Protein AF-A0A2R6G6T2-F1 (afdb_monomer)

Solvent-accessible surface area (backbone atoms only — not comparable to full-atom values): 9437 Å² total; per-residue (Å²): 139,85,79,90,79,84,83,74,83,80,75,72,78,76,78,77,74,75,72,53,74,67,58,52,48,49,52,52,52,50,52,52,45,61,75,74,63,76,62,88,79,69,76,71,61,90,84,44,64,37,81,44,76,38,44,58,67,54,44,50,52,45,33,56,18,18,52,48,49,41,71,63,74,83,57,60,66,71,57,24,55,49,24,50,55,50,34,60,59,46,48,60,58,39,52,54,24,59,78,64,74,44,68,43,77,44,77,38,38,48,69,55,42,48,50,46,23,50,18,21,49,54,45,24,68,76,37,78,55,98,47,77,63,27,56,48,30,47,50,51,23,52,52,41,50,54,47,42,39,74,62,38,56,87,75,41,60,79,64,75,77,111

Foldseek 3Di:
DDDDDDPDDPPDPPPPPPPPLLRVLLVVLLVVLVVVLPDDDDPQPPQQKFKDWDALVLLVLLLVLLCCVLPPPPHDNSLSVVSVVLSVVSVVVNVVRVVVVHIDIDIDGLNSLSSSLSSLSVVLVVCPDPDPVSVVSVVSSVVSVVRSCVSCVPVCPVVVVD

Sequence (162 aa):
MGRSANAVGGQLPRSVEAEGPEATRKRTLTQYLLHHTSESRPRPSAGRSVAITVDEADCERARVALRRLSTDGAVPRQIEYAAVGLEVSLECPLEGVRRRNRSMTLEFDVADCVLMALALLHAFERYRSPDDEADAYRRQATLLLKHVDRATPDSFDVLASA

Mean predicted aligned error: 10.65 Å

Nearest PDB structures (foldseek):
  6plt-assembly1_A  TM=1.960E-01  e=7.786E+00  Danio rerio

pLDDT: mean 76.52, std 18.93, range [32.69, 95.0]

Secondary structure (DSSP, 8-state):
-----------------PPPHHHHHHHHHHHHHHHHSSS---S--TT-EEEEEE-HHHHHHHHHHHHHHHHSS-S-HHHHHHHHHHHHHTHHHHHHHHHHTS-EEEEEEHHHHHHHHHHHHHHHHHT-S-SHHHHHHHHHHHHHHHHHHHH-HHHHHHHHT-

Radius of gyration: 20.79 Å; Cα contacts (8 Å, |Δi|>4): 164; chains: 1; bounding box: 64×38×72 Å

Structure (mmCIF, N/CA/C/O backbone):
data_AF-A0A2R6G6T2-F1
#
_entry.id   AF-A0A2R6G6T2-F1
#
loop_
_atom_site.group_PDB
_atom_site.id
_atom_site.type_symbol
_atom_site.label_atom_id
_atom_site.label_alt_id
_atom_site.label_comp_id
_atom_site.label_asym_id
_atom_site.label_entity_id
_atom_site.label_seq_id
_atom_site.pdbx_PDB_ins_code
_atom_site.Cartn_x
_atom_site.Cartn_y
_atom_site.Cartn_z
_atom_site.occupancy
_atom_site.B_iso_or_equiv
_atom_site.auth_seq_id
_atom_site.auth_comp_id
_atom_site.auth_asym_id
_atom_site.auth_atom_id
_atom_site.pdbx_PDB_model_num
ATOM 1 N N . MET A 1 1 ? -48.268 6.059 54.989 1.00 42.25 1 MET A N 1
ATOM 2 C CA . MET A 1 1 ? -47.269 4.980 54.818 1.00 42.25 1 MET A CA 1
ATOM 3 C C . MET A 1 1 ? -47.416 4.422 53.410 1.00 42.25 1 MET A C 1
ATOM 5 O O . MET A 1 1 ? -48.541 4.111 53.057 1.00 42.25 1 MET A O 1
ATOM 9 N N . GLY A 1 2 ? -46.334 4.306 52.628 1.00 41.50 2 GLY A N 1
ATOM 10 C CA . GLY A 1 2 ? -46.349 3.476 51.410 1.00 41.50 2 GLY A CA 1
ATOM 11 C C . GLY A 1 2 ? -45.798 4.081 50.112 1.00 41.50 2 GLY A C 1
ATOM 12 O O . GLY A 1 2 ? -46.539 4.196 49.154 1.00 41.50 2 GLY A O 1
ATOM 13 N N . ARG A 1 3 ? -44.492 4.387 50.107 1.00 44.19 3 ARG A N 1
ATOM 14 C CA . ARG A 1 3 ? -43.508 4.246 49.004 1.00 44.19 3 ARG A CA 1
ATOM 15 C C . ARG A 1 3 ? -43.739 4.941 47.647 1.00 44.19 3 ARG A C 1
ATOM 17 O O . ARG A 1 3 ? -44.476 4.473 46.790 1.00 44.19 3 ARG A O 1
ATOM 24 N N . SER A 1 4 ? -42.898 5.955 47.424 1.00 46.38 4 SER A N 1
ATOM 25 C CA . SER A 1 4 ? -42.396 6.408 46.124 1.00 46.38 4 SER A CA 1
ATOM 26 C C . SER A 1 4 ? -41.805 5.265 45.292 1.00 46.38 4 SER A C 1
ATOM 28 O O . SER A 1 4 ? -41.040 4.452 45.813 1.00 46.38 4 SER A O 1
ATOM 30 N N . ALA A 1 5 ? -42.056 5.287 43.984 1.00 47.47 5 ALA A N 1
ATOM 31 C CA . ALA A 1 5 ? -41.227 4.621 42.989 1.00 47.47 5 ALA A CA 1
ATOM 32 C C . ALA A 1 5 ? -40.770 5.672 41.968 1.00 47.47 5 ALA A C 1
ATOM 34 O O . ALA A 1 5 ? -41.526 6.092 41.096 1.00 47.47 5 ALA A O 1
ATOM 35 N N . ASN A 1 6 ? -39.525 6.121 42.134 1.00 44.91 6 ASN A N 1
ATOM 36 C CA . ASN A 1 6 ? -38.769 6.835 41.114 1.00 44.91 6 ASN A CA 1
ATOM 37 C C . ASN A 1 6 ? -38.559 5.887 39.928 1.00 44.91 6 ASN A C 1
ATOM 39 O O . ASN A 1 6 ? -37.831 4.903 40.056 1.00 44.91 6 ASN A O 1
ATOM 43 N N . ALA A 1 7 ? -39.157 6.188 38.777 1.00 45.50 7 ALA A N 1
ATOM 44 C CA . ALA A 1 7 ? -38.738 5.590 37.517 1.00 45.50 7 ALA A CA 1
ATOM 45 C C . ALA A 1 7 ? -37.467 6.315 37.054 1.00 45.50 7 ALA A C 1
ATOM 47 O O . ALA A 1 7 ? -37.505 7.399 36.476 1.00 45.50 7 ALA A O 1
ATOM 48 N N . VAL A 1 8 ? -36.336 5.716 37.419 1.00 46.09 8 VAL A N 1
ATOM 49 C CA . VAL A 1 8 ? -34.987 6.052 36.968 1.00 46.09 8 VAL A CA 1
ATOM 50 C C . VAL A 1 8 ? -34.928 5.950 35.446 1.00 46.09 8 VAL A C 1
ATOM 52 O O . VAL A 1 8 ? -35.409 4.981 34.860 1.00 46.09 8 VAL A O 1
ATOM 55 N N . GLY A 1 9 ? -34.335 6.971 34.826 1.00 44.56 9 GLY A N 1
ATOM 56 C CA . GLY A 1 9 ? -34.141 7.070 33.389 1.00 44.56 9 GLY A CA 1
ATOM 57 C C . GLY A 1 9 ? -33.446 5.842 32.811 1.00 44.56 9 GLY A C 1
ATOM 58 O O . GLY A 1 9 ? -32.284 5.567 33.104 1.00 44.56 9 GLY A O 1
ATOM 59 N N . GLY A 1 10 ? -34.161 5.139 31.936 1.00 38.47 10 GLY A N 1
ATOM 60 C CA . GLY A 1 10 ? -33.564 4.228 30.975 1.00 38.47 10 GLY A CA 1
ATOM 61 C C . GLY A 1 10 ? -32.879 5.051 29.894 1.00 38.47 10 GLY A C 1
ATOM 62 O O . GLY A 1 10 ? -33.493 5.402 28.889 1.00 38.47 10 GLY A O 1
ATOM 63 N N . GLN A 1 11 ? -31.615 5.397 30.125 1.00 40.22 11 GLN A N 1
ATOM 64 C CA . GLN A 1 11 ? -30.700 5.796 29.064 1.00 40.22 11 GLN A CA 1
ATOM 65 C C . GLN A 1 11 ? -30.652 4.641 28.060 1.00 40.22 11 GLN A C 1
ATOM 67 O O . GLN A 1 11 ? -30.127 3.569 28.358 1.00 40.22 11 GLN A O 1
ATOM 72 N N . LEU A 1 12 ? -31.268 4.844 26.895 1.00 46.44 12 LEU A N 1
ATOM 73 C CA . LEU A 1 12 ? -31.136 3.940 25.759 1.00 46.44 12 LEU A CA 1
ATOM 74 C C . LEU A 1 12 ? -29.636 3.740 25.467 1.00 46.44 12 LEU A C 1
ATOM 76 O O . LEU A 1 12 ? -28.873 4.712 25.549 1.00 46.44 12 LEU A O 1
ATOM 80 N N . PRO A 1 13 ? -29.191 2.505 25.172 1.00 43.22 13 PRO A N 1
ATOM 81 C CA . PRO A 1 13 ? -27.798 2.239 24.848 1.00 43.22 13 PRO A CA 1
ATOM 82 C C . PRO A 1 13 ? -27.374 3.134 23.685 1.00 43.22 13 PRO A C 1
ATOM 84 O O . PRO A 1 13 ? -28.104 3.277 22.704 1.00 43.22 13 PRO A O 1
ATOM 87 N N . ARG A 1 14 ? -26.207 3.772 23.845 1.00 43.19 14 ARG A N 1
ATOM 88 C CA . ARG A 1 14 ? -25.574 4.632 22.841 1.00 43.19 14 ARG A CA 1
ATOM 89 C C . ARG A 1 14 ? -25.661 3.946 21.484 1.00 43.19 14 ARG A C 1
ATOM 91 O O . ARG A 1 14 ? -25.182 2.820 21.351 1.00 43.19 14 ARG A O 1
ATOM 98 N N . SER A 1 15 ? -26.278 4.626 20.521 1.00 38.56 15 SER A N 1
ATOM 99 C CA . SER A 1 15 ? -26.252 4.253 19.115 1.00 38.56 15 SER A CA 1
ATOM 100 C C . SER A 1 15 ? -24.833 3.837 18.755 1.00 38.56 15 SER A C 1
ATOM 102 O O . SER A 1 15 ? -23.904 4.636 18.869 1.00 38.56 15 SER A O 1
ATOM 104 N N . VAL A 1 16 ? -24.665 2.570 18.388 1.00 45.16 16 VAL A N 1
ATOM 105 C CA . VAL A 1 16 ? -23.469 2.114 17.693 1.00 45.16 16 VAL A CA 1
ATOM 106 C C . VAL A 1 16 ? -23.527 2.845 16.361 1.00 45.16 16 VAL A C 1
ATOM 108 O O . VAL A 1 16 ? -24.290 2.459 15.478 1.00 45.16 16 VAL A O 1
ATOM 111 N N . GLU A 1 17 ? -22.845 3.985 16.262 1.00 46.03 17 GLU A N 1
ATOM 112 C CA . GLU A 1 17 ? -22.598 4.613 14.971 1.00 46.03 17 GLU A CA 1
ATOM 113 C C . GLU A 1 17 ? -21.945 3.532 14.115 1.00 46.03 17 GLU A C 1
ATOM 115 O O . GLU A 1 17 ? -20.887 3.010 14.470 1.00 46.03 17 GLU A O 1
ATOM 120 N N . ALA A 1 18 ? -22.642 3.103 13.064 1.00 53.06 18 ALA A N 1
ATOM 121 C CA . ALA A 1 18 ? -22.091 2.151 12.121 1.00 53.06 18 ALA A CA 1
ATOM 122 C C . ALA A 1 18 ? -20.757 2.726 11.634 1.00 53.06 18 ALA A C 1
ATOM 124 O O . ALA A 1 18 ? -20.722 3.852 11.130 1.00 53.06 18 ALA A O 1
ATOM 125 N N . GLU A 1 19 ? -19.663 1.992 11.852 1.00 56.75 19 GLU A N 1
ATOM 126 C CA . GLU A 1 19 ? -18.360 2.359 11.305 1.00 56.75 19 GLU A CA 1
ATOM 127 C C . GLU A 1 19 ? -18.542 2.648 9.809 1.00 56.75 19 GLU A C 1
ATOM 129 O O . GLU A 1 19 ? -19.182 1.882 9.087 1.00 56.75 19 GLU A O 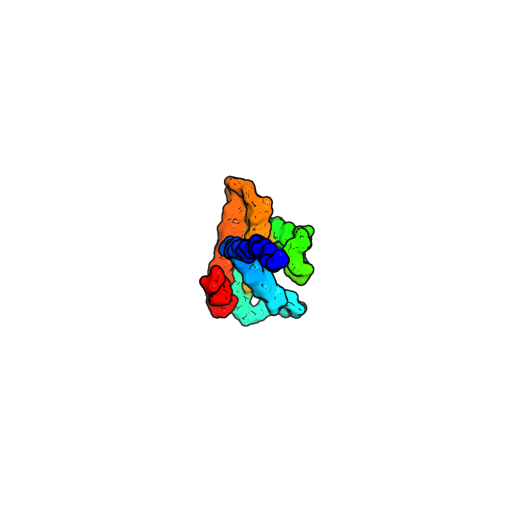1
ATOM 134 N N . GLY A 1 20 ? -18.040 3.795 9.344 1.00 65.50 20 GLY A N 1
ATOM 135 C CA . GLY A 1 20 ? -18.097 4.117 7.922 1.00 65.50 20 GLY A CA 1
ATOM 136 C C . GLY A 1 20 ? -17.351 3.055 7.100 1.00 65.50 20 GLY A C 1
ATOM 137 O O . GLY A 1 20 ? -16.392 2.462 7.600 1.00 65.50 20 GLY A O 1
ATOM 138 N N . PRO A 1 21 ? -17.708 2.851 5.820 1.00 75.19 21 PRO A N 1
ATOM 139 C CA . PRO A 1 21 ? -17.168 1.766 4.990 1.00 75.19 21 PRO A CA 1
ATOM 140 C C . PRO A 1 21 ? -15.632 1.769 4.872 1.00 75.19 21 PRO A C 1
ATOM 142 O O . PRO A 1 21 ? -15.011 0.728 4.662 1.00 75.19 21 PRO A O 1
ATOM 145 N N . GLU A 1 22 ? -14.985 2.928 5.027 1.00 73.94 22 GLU A N 1
ATOM 146 C CA . GLU A 1 22 ? -13.521 3.034 5.041 1.00 73.94 22 GLU A CA 1
ATOM 147 C C . GLU A 1 22 ? -12.887 2.507 6.336 1.00 73.94 22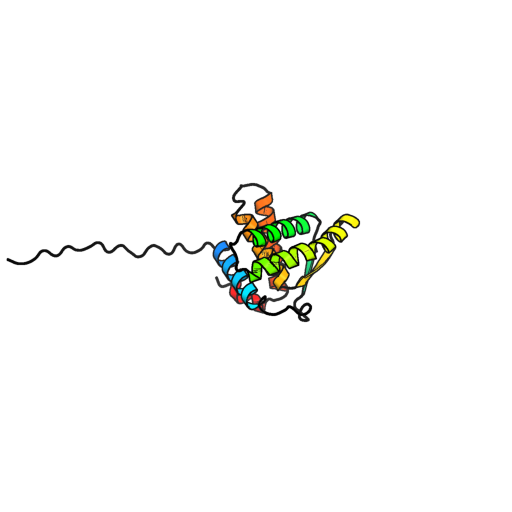 GLU A C 1
ATOM 149 O O . GLU A 1 22 ? -11.865 1.821 6.273 1.00 73.94 22 GLU A O 1
ATOM 154 N N . ALA A 1 23 ? -13.509 2.754 7.493 1.00 76.19 23 ALA A N 1
ATOM 155 C CA . ALA A 1 23 ? -13.039 2.244 8.779 1.00 76.19 23 ALA A CA 1
ATOM 156 C C . ALA A 1 23 ? -13.135 0.710 8.820 1.00 76.19 23 ALA A C 1
ATOM 158 O O . ALA A 1 23 ? -12.159 0.034 9.161 1.00 76.19 23 ALA A O 1
ATOM 159 N N . THR A 1 24 ? -14.260 0.162 8.352 1.00 80.75 24 THR A N 1
ATOM 160 C CA . THR A 1 24 ? -14.460 -1.284 8.182 1.00 80.75 24 THR A CA 1
ATOM 161 C C . THR A 1 24 ? -13.396 -1.882 7.265 1.00 80.75 24 THR A C 1
ATOM 163 O O . THR A 1 24 ? -12.731 -2.853 7.628 1.00 80.75 24 THR A O 1
ATOM 166 N N . ARG A 1 25 ? -13.141 -1.254 6.109 1.00 83.50 25 ARG A N 1
ATOM 167 C CA . ARG A 1 25 ? -12.106 -1.701 5.170 1.00 83.50 25 ARG A CA 1
ATOM 168 C C . ARG A 1 25 ? -10.723 -1.748 5.820 1.00 83.50 25 ARG A C 1
ATOM 170 O O . ARG A 1 25 ? -10.042 -2.765 5.715 1.00 83.50 25 ARG A O 1
ATOM 177 N N . LYS A 1 26 ? -10.298 -0.689 6.513 1.00 84.44 26 LYS A N 1
ATOM 178 C CA . LYS A 1 26 ? -8.987 -0.646 7.189 1.00 84.44 26 LYS A CA 1
ATOM 179 C C . LYS A 1 26 ? -8.829 -1.738 8.232 1.00 84.44 26 LYS A C 1
ATOM 181 O O . LYS A 1 26 ? -7.772 -2.368 8.301 1.00 84.44 26 LYS A O 1
ATOM 186 N N . ARG A 1 27 ? -9.871 -1.970 9.030 1.00 86.44 27 ARG A N 1
ATOM 187 C CA . ARG A 1 27 ? -9.883 -3.034 10.033 1.00 86.44 27 ARG A CA 1
ATOM 188 C C . ARG A 1 27 ? -9.653 -4.393 9.384 1.00 86.44 27 ARG A C 1
ATOM 190 O O . ARG A 1 27 ? -8.797 -5.144 9.847 1.00 86.44 27 ARG A O 1
ATOM 197 N N . THR A 1 28 ? -10.343 -4.681 8.288 1.00 86.12 28 THR A N 1
ATOM 198 C CA . THR A 1 28 ? -10.203 -5.967 7.608 1.00 86.12 28 THR A CA 1
ATOM 199 C C . THR A 1 28 ? -8.836 -6.125 6.930 1.00 86.12 28 THR A C 1
ATOM 201 O O . THR A 1 28 ? -8.218 -7.180 7.056 1.00 86.12 28 THR A O 1
ATOM 204 N N . LEU A 1 29 ? -8.285 -5.072 6.308 1.00 87.62 29 LEU A N 1
ATOM 205 C CA . LEU A 1 29 ? -6.905 -5.100 5.789 1.00 87.62 29 LEU A CA 1
ATOM 206 C C . LEU A 1 29 ? -5.878 -5.323 6.912 1.00 87.62 29 LEU A C 1
ATOM 208 O O . LEU A 1 29 ? -4.928 -6.084 6.749 1.00 87.62 29 LEU A O 1
ATOM 212 N N . THR A 1 30 ? -6.086 -4.701 8.075 1.00 88.31 30 THR A N 1
ATOM 213 C CA . THR A 1 30 ? -5.236 -4.888 9.261 1.00 88.31 30 THR A CA 1
ATOM 214 C C . THR A 1 30 ? -5.285 -6.337 9.750 1.00 88.31 30 THR A C 1
ATOM 216 O O . THR A 1 30 ? -4.241 -6.928 10.017 1.00 88.31 30 THR A O 1
ATOM 219 N N . GLN A 1 31 ? -6.475 -6.939 9.822 1.00 87.19 31 GLN A N 1
ATOM 220 C CA . GLN A 1 31 ? -6.645 -8.347 10.199 1.00 87.19 31 GLN A CA 1
ATOM 221 C C . GLN A 1 31 ? -5.968 -9.296 9.206 1.00 87.19 31 GLN A C 1
ATOM 223 O O . GLN A 1 31 ? -5.255 -10.205 9.632 1.00 87.19 31 GLN A O 1
ATOM 228 N N . TYR A 1 32 ? -6.130 -9.051 7.902 1.00 85.62 32 TYR A N 1
ATOM 229 C CA . TYR A 1 32 ? -5.431 -9.799 6.858 1.00 85.62 32 TYR A CA 1
ATOM 230 C C . TYR A 1 32 ? -3.913 -9.739 7.069 1.00 85.62 32 TYR A C 1
ATOM 232 O O . TYR A 1 32 ? -3.242 -10.769 7.118 1.00 85.62 32 TYR A O 1
ATOM 240 N N . LEU A 1 33 ? -3.359 -8.538 7.260 1.00 87.12 33 LEU A N 1
ATOM 241 C CA . LEU A 1 33 ? -1.922 -8.371 7.464 1.00 87.12 33 LEU A CA 1
ATOM 242 C C . LEU A 1 33 ? -1.442 -9.091 8.716 1.00 87.12 33 LEU A C 1
ATOM 244 O O . LEU A 1 33 ? -0.435 -9.783 8.642 1.00 87.12 33 LEU A O 1
ATOM 248 N N . LEU A 1 34 ? -2.156 -9.004 9.837 1.00 86.12 34 LEU A N 1
ATOM 249 C CA . LEU A 1 34 ? -1.784 -9.727 11.056 1.00 86.12 34 LEU A CA 1
ATOM 250 C C . LEU A 1 34 ? -1.732 -11.246 10.851 1.00 86.12 34 LEU A C 1
ATOM 252 O O . LEU A 1 34 ? -0.853 -11.896 11.408 1.00 86.12 34 LEU A O 1
ATOM 256 N N . HIS A 1 35 ? -2.622 -11.802 10.027 1.00 83.06 35 HIS A N 1
ATOM 257 C CA . HIS A 1 35 ? -2.621 -13.228 9.699 1.00 83.06 35 HIS A CA 1
ATOM 258 C C . HIS A 1 35 ? -1.474 -13.635 8.754 1.00 83.06 35 HIS A C 1
ATOM 260 O O . HIS A 1 35 ? -1.031 -14.779 8.770 1.00 83.06 35 HIS A O 1
ATOM 266 N N . HIS A 1 36 ? -0.972 -12.699 7.942 1.00 76.88 36 HIS A N 1
ATOM 267 C CA . HIS A 1 36 ? -0.000 -12.964 6.871 1.00 76.88 36 HIS A CA 1
ATOM 268 C C . HIS A 1 36 ? 1.378 -12.297 7.063 1.00 76.88 36 HIS A C 1
ATOM 270 O O . HIS A 1 36 ? 2.234 -12.355 6.177 1.00 76.88 36 HIS A O 1
ATOM 276 N N . THR A 1 37 ? 1.622 -11.647 8.203 1.00 68.75 37 THR A N 1
ATOM 277 C CA . THR A 1 37 ? 2.917 -11.023 8.558 1.00 68.75 37 THR A CA 1
ATOM 278 C C . THR A 1 37 ? 3.613 -11.708 9.735 1.00 68.75 37 THR A C 1
ATOM 280 O O . THR A 1 37 ? 4.718 -11.312 10.094 1.00 68.75 37 THR A O 1
ATOM 283 N N . SER A 1 38 ? 3.005 -12.739 10.328 1.00 52.78 38 SER A N 1
ATOM 284 C CA . SER A 1 38 ? 3.424 -13.300 11.617 1.00 52.78 38 SER A CA 1
ATOM 285 C C . SER A 1 38 ? 4.642 -14.224 11.590 1.00 52.78 38 SER A C 1
ATOM 287 O O . SER A 1 38 ? 5.169 -14.518 12.657 1.00 52.78 38 SER A O 1
ATOM 289 N N . GLU A 1 39 ? 5.142 -14.660 10.435 1.00 43.41 39 GLU A N 1
ATOM 290 C CA . GLU A 1 39 ? 6.292 -15.569 10.384 1.00 43.41 39 GLU A CA 1
ATOM 291 C C . GLU A 1 39 ? 7.238 -15.180 9.249 1.00 43.41 39 GLU A C 1
ATOM 293 O O . GLU A 1 39 ? 6.809 -14.840 8.147 1.00 43.41 39 GLU A O 1
ATOM 298 N N . SER A 1 40 ? 8.531 -15.168 9.572 1.00 43.50 40 SER A N 1
ATOM 299 C CA . SER A 1 40 ? 9.686 -14.809 8.748 1.00 43.50 40 SER A CA 1
ATOM 300 C C . SER A 1 40 ? 9.445 -15.090 7.266 1.00 43.50 40 SER A C 1
ATOM 302 O O . SER A 1 40 ? 9.501 -16.245 6.850 1.00 43.50 40 SER A O 1
ATOM 304 N N . ARG A 1 41 ? 9.138 -14.057 6.470 1.00 48.56 41 ARG A N 1
ATOM 305 C CA . ARG A 1 41 ? 8.672 -14.275 5.095 1.00 48.56 41 ARG A CA 1
ATOM 306 C C . ARG A 1 41 ? 9.755 -14.961 4.255 1.00 48.56 41 ARG A C 1
ATOM 308 O O . ARG A 1 41 ? 10.803 -14.353 4.009 1.00 48.56 41 ARG A O 1
ATOM 315 N N . PRO A 1 42 ? 9.515 -16.188 3.756 1.00 41.81 42 PRO A N 1
ATOM 316 C CA . PRO A 1 42 ? 10.219 -16.672 2.584 1.00 41.81 42 PRO A CA 1
ATOM 317 C C . PRO A 1 42 ? 9.820 -15.787 1.394 1.00 41.81 42 PRO A C 1
ATOM 319 O O . PRO A 1 42 ? 8.811 -15.082 1.440 1.00 41.81 42 PRO A O 1
ATOM 322 N N . ARG A 1 43 ? 10.614 -15.837 0.319 1.00 44.34 43 ARG A N 1
ATOM 323 C CA . ARG A 1 43 ? 10.271 -15.296 -1.011 1.00 44.34 43 ARG A CA 1
ATOM 324 C C . ARG A 1 43 ? 8.782 -1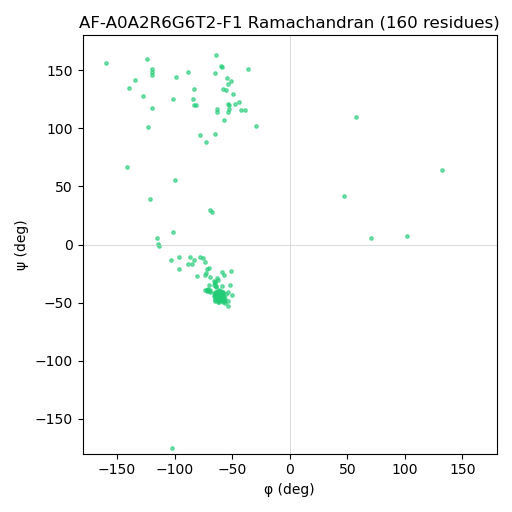5.487 -1.347 1.00 44.34 43 ARG A C 1
ATOM 326 O O . ARG A 1 43 ? 8.234 -16.493 -0.893 1.00 44.34 43 ARG A O 1
ATOM 333 N N . PRO A 1 44 ? 8.182 -14.598 -2.173 1.00 50.47 44 PRO A N 1
ATOM 334 C CA . PRO A 1 44 ? 6.767 -14.651 -2.541 1.00 50.47 44 PRO A CA 1
ATOM 335 C C . PRO A 1 44 ? 6.342 -16.097 -2.743 1.00 50.47 44 PRO A C 1
ATOM 337 O O . PRO A 1 44 ? 6.904 -16.804 -3.586 1.00 50.47 44 PRO A O 1
ATOM 340 N N . SER A 1 45 ? 5.423 -16.561 -1.896 1.00 47.91 45 SER A N 1
ATOM 341 C CA . SER A 1 45 ? 4.858 -17.899 -2.027 1.00 47.91 45 SER A CA 1
ATOM 342 C C . SER A 1 45 ? 4.353 -18.027 -3.461 1.00 47.91 45 SER A C 1
ATOM 344 O O . SER A 1 45 ? 3.563 -17.189 -3.904 1.00 47.91 45 SER A O 1
ATOM 346 N N . ALA A 1 46 ? 4.890 -18.998 -4.203 1.00 46.72 46 ALA A N 1
ATOM 347 C CA . ALA A 1 46 ? 4.642 -19.145 -5.631 1.00 46.72 46 ALA A CA 1
ATOM 348 C C . ALA A 1 46 ? 3.133 -19.045 -5.916 1.00 46.72 46 ALA A C 1
ATOM 350 O O . ALA A 1 46 ? 2.349 -19.811 -5.359 1.00 46.72 46 ALA A O 1
ATOM 351 N N . GLY A 1 47 ? 2.738 -18.069 -6.740 1.00 54.06 47 GLY A N 1
ATOM 352 C CA . GLY A 1 47 ? 1.340 -17.834 -7.116 1.00 54.06 47 GLY A CA 1
ATOM 353 C C . GLY A 1 47 ? 0.619 -16.681 -6.407 1.00 54.06 47 GLY A C 1
ATOM 354 O O . GLY A 1 47 ? -0.579 -16.534 -6.616 1.00 54.06 47 GLY A O 1
ATOM 355 N N . ARG A 1 48 ? 1.299 -15.851 -5.601 1.00 70.81 48 ARG A N 1
ATOM 356 C CA . ARG A 1 48 ? 0.696 -14.657 -4.962 1.00 70.81 48 ARG A CA 1
ATOM 357 C C . ARG A 1 48 ? 1.395 -13.343 -5.322 1.00 70.81 48 ARG A C 1
ATOM 359 O O . ARG A 1 48 ? 1.571 -12.483 -4.462 1.00 70.81 48 ARG A O 1
ATOM 366 N N . SER A 1 49 ? 1.818 -13.191 -6.577 1.00 82.12 49 SER A N 1
ATOM 367 C CA . SER A 1 49 ? 2.360 -11.925 -7.077 1.00 82.12 49 SER A CA 1
ATOM 368 C C . SER A 1 49 ? 1.313 -11.121 -7.847 1.00 82.12 49 SER A C 1
ATOM 370 O O . SER A 1 49 ? 0.459 -11.660 -8.550 1.00 82.12 49 SER A O 1
ATOM 372 N N . VAL A 1 50 ? 1.387 -9.803 -7.705 1.00 85.88 50 VAL A N 1
ATOM 373 C CA . VAL A 1 50 ? 0.538 -8.818 -8.361 1.00 85.88 50 VAL A CA 1
ATOM 374 C C . VAL A 1 50 ? 1.441 -7.929 -9.206 1.00 85.88 50 VAL A C 1
ATOM 376 O O . VAL A 1 50 ? 2.319 -7.245 -8.679 1.00 85.88 50 VAL A O 1
ATOM 379 N N . ALA A 1 51 ? 1.234 -7.945 -10.522 1.00 90.25 51 ALA A N 1
ATOM 380 C CA . ALA A 1 51 ? 1.946 -7.069 -11.444 1.00 90.25 51 ALA A CA 1
ATOM 381 C C . ALA A 1 51 ? 1.262 -5.695 -11.500 1.00 90.25 51 ALA A C 1
ATOM 383 O O . ALA A 1 51 ? 0.089 -5.591 -11.870 1.00 90.25 51 ALA A O 1
ATOM 384 N N . ILE A 1 52 ? 1.994 -4.640 -11.139 1.00 89.38 52 ILE A N 1
ATOM 385 C CA . ILE A 1 52 ? 1.492 -3.262 -11.090 1.00 89.38 52 ILE A CA 1
ATOM 386 C C . ILE A 1 52 ? 2.434 -2.368 -11.887 1.00 89.38 52 ILE A C 1
ATOM 388 O O . ILE A 1 52 ? 3.643 -2.363 -11.663 1.00 89.38 52 ILE A O 1
ATOM 392 N N . THR A 1 53 ? 1.877 -1.597 -12.818 1.00 92.75 53 THR A N 1
ATOM 393 C CA . THR A 1 53 ? 2.616 -0.524 -13.487 1.00 92.75 53 THR A CA 1
ATOM 394 C C . THR A 1 53 ? 2.615 0.702 -12.591 1.00 92.75 53 THR A C 1
ATOM 396 O O . THR A 1 53 ? 1.548 1.213 -12.268 1.00 92.75 53 THR A O 1
ATOM 399 N N . VAL A 1 54 ? 3.805 1.155 -12.210 1.00 91.38 54 VAL A N 1
ATOM 400 C CA . VAL A 1 54 ? 4.014 2.319 -11.348 1.00 91.38 54 VAL A CA 1
ATOM 401 C C . VAL A 1 54 ? 4.821 3.386 -12.073 1.00 91.38 54 VAL A C 1
ATOM 403 O O . VAL A 1 54 ? 5.706 3.075 -12.878 1.00 91.38 54 VAL A O 1
ATOM 406 N N . ASP A 1 55 ? 4.525 4.646 -11.786 1.00 94.19 55 ASP A N 1
ATOM 407 C CA . ASP A 1 55 ? 5.380 5.784 -12.117 1.00 94.19 55 ASP A CA 1
ATOM 408 C C . ASP A 1 55 ? 6.162 6.300 -10.891 1.00 94.19 55 ASP A C 1
ATOM 410 O O . ASP A 1 55 ? 6.164 5.691 -9.819 1.00 94.19 55 ASP A O 1
ATOM 414 N N . GLU A 1 56 ? 6.903 7.401 -11.061 1.00 94.31 56 GLU A N 1
ATOM 415 C CA . GLU A 1 56 ? 7.685 7.990 -9.968 1.00 94.31 56 GLU A CA 1
ATOM 416 C C . GLU A 1 56 ? 6.777 8.467 -8.829 1.00 94.31 56 GLU A C 1
ATOM 418 O O . GLU A 1 56 ? 7.083 8.253 -7.655 1.00 94.31 56 GLU A O 1
ATOM 423 N N . ALA A 1 57 ? 5.641 9.074 -9.171 1.00 92.12 57 ALA A N 1
ATOM 424 C CA . ALA A 1 57 ? 4.721 9.637 -8.201 1.00 92.12 57 ALA A CA 1
ATOM 425 C C . ALA A 1 57 ? 4.008 8.538 -7.398 1.00 92.12 57 ALA A C 1
ATOM 427 O O . ALA A 1 57 ? 3.770 8.714 -6.204 1.00 92.12 57 ALA A O 1
ATOM 428 N N . ASP A 1 58 ? 3.708 7.394 -8.015 1.00 92.38 58 ASP A N 1
ATOM 429 C CA . ASP A 1 58 ? 3.166 6.215 -7.339 1.00 92.38 58 ASP A CA 1
ATOM 430 C C . ASP A 1 58 ? 4.128 5.674 -6.283 1.00 92.38 58 ASP A C 1
ATOM 432 O O . ASP A 1 58 ? 3.713 5.420 -5.147 1.00 92.38 58 ASP A O 1
ATOM 436 N N . CYS A 1 59 ? 5.405 5.521 -6.651 1.00 92.25 59 CYS A N 1
ATOM 437 C CA . CYS A 1 59 ? 6.456 5.057 -5.750 1.00 92.25 59 CYS A CA 1
ATOM 438 C C . CYS A 1 59 ? 6.651 6.026 -4.578 1.00 92.25 59 CYS A C 1
ATOM 440 O O . CYS A 1 59 ? 6.693 5.592 -3.427 1.00 92.25 59 CYS A O 1
ATOM 442 N N . GLU A 1 60 ? 6.730 7.331 -4.847 1.00 93.94 60 GLU A N 1
ATOM 443 C CA . GLU A 1 60 ? 6.901 8.339 -3.797 1.00 93.94 60 GLU A CA 1
ATOM 444 C C . GLU A 1 60 ? 5.697 8.392 -2.851 1.00 93.94 60 GLU A C 1
ATOM 446 O O . GLU A 1 60 ? 5.871 8.346 -1.631 1.00 93.94 60 GLU A O 1
ATOM 451 N N . ARG A 1 61 ? 4.463 8.386 -3.377 1.00 93.38 61 ARG A N 1
ATOM 452 C CA . ARG A 1 61 ? 3.249 8.335 -2.542 1.00 93.38 61 ARG A CA 1
ATOM 453 C C . ARG A 1 61 ? 3.222 7.097 -1.655 1.00 93.38 61 ARG A C 1
ATOM 455 O O . ARG A 1 61 ? 2.916 7.210 -0.468 1.00 93.38 61 ARG A O 1
ATOM 462 N N . ALA A 1 62 ? 3.560 5.930 -2.204 1.00 93.56 62 ALA A N 1
ATOM 463 C CA . ALA A 1 62 ? 3.610 4.690 -1.437 1.00 93.56 62 ALA A CA 1
ATOM 464 C C . ALA A 1 62 ? 4.663 4.762 -0.320 1.00 93.56 62 ALA A C 1
ATOM 466 O O . ALA A 1 62 ? 4.348 4.447 0.827 1.00 93.56 62 ALA A O 1
ATOM 467 N N . ARG A 1 63 ? 5.880 5.247 -0.609 1.00 95.00 63 ARG A N 1
ATOM 468 C CA . ARG A 1 63 ? 6.938 5.419 0.405 1.00 95.00 63 ARG A CA 1
ATOM 469 C C . ARG A 1 63 ? 6.526 6.389 1.505 1.00 95.00 63 ARG A C 1
ATOM 471 O O . ARG A 1 63 ? 6.651 6.064 2.683 1.00 95.00 63 ARG A O 1
ATOM 478 N N . VAL A 1 64 ? 5.991 7.554 1.142 1.00 93.19 64 VAL A N 1
ATOM 479 C CA . VAL A 1 64 ? 5.524 8.558 2.110 1.00 93.19 64 VAL A CA 1
ATOM 480 C C . VAL A 1 64 ? 4.416 7.988 2.997 1.00 93.19 64 VAL A C 1
ATOM 482 O O . VAL A 1 64 ? 4.439 8.190 4.214 1.00 93.19 64 VAL A O 1
ATOM 485 N N . ALA A 1 65 ? 3.465 7.258 2.416 1.00 93.38 65 ALA A N 1
ATOM 486 C CA . ALA A 1 65 ? 2.384 6.626 3.161 1.00 93.38 65 ALA A CA 1
ATOM 487 C C . ALA A 1 65 ? 2.898 5.538 4.120 1.00 93.38 65 ALA A C 1
ATOM 489 O O . ALA A 1 65 ? 2.493 5.513 5.283 1.00 93.38 65 ALA A O 1
ATOM 490 N N . LEU A 1 66 ? 3.818 4.678 3.669 1.00 94.56 66 LEU A N 1
ATOM 491 C CA . LEU A 1 66 ? 4.421 3.618 4.487 1.00 94.56 66 LEU A CA 1
ATOM 492 C C . LEU A 1 66 ? 5.243 4.188 5.643 1.00 94.56 66 LEU A C 1
ATOM 494 O O . LEU A 1 66 ? 5.062 3.764 6.786 1.00 94.56 66 LEU A O 1
ATOM 498 N N . ARG A 1 67 ? 6.070 5.205 5.370 1.00 94.38 67 ARG A N 1
ATOM 499 C CA . ARG A 1 67 ? 6.842 5.906 6.400 1.00 94.38 67 ARG A CA 1
ATOM 500 C C . ARG A 1 67 ? 5.930 6.407 7.506 1.00 94.38 67 ARG A C 1
ATOM 502 O O . ARG A 1 67 ? 6.174 6.147 8.678 1.00 94.38 67 ARG A O 1
ATOM 509 N N . ARG A 1 68 ? 4.836 7.075 7.136 1.00 91.50 68 ARG A N 1
ATOM 510 C CA . ARG A 1 68 ? 3.859 7.591 8.104 1.00 91.50 68 ARG A CA 1
ATOM 511 C C . ARG A 1 68 ? 3.227 6.483 8.915 1.00 91.50 68 ARG A C 1
ATOM 513 O O . ARG A 1 68 ? 3.230 6.585 10.137 1.00 91.50 68 ARG A O 1
ATOM 520 N N . LEU A 1 69 ? 2.741 5.440 8.242 1.00 92.44 69 LEU A N 1
ATOM 521 C CA . LEU A 1 69 ? 2.127 4.287 8.891 1.00 92.44 69 LEU A CA 1
ATOM 522 C C . LEU A 1 69 ? 3.064 3.689 9.952 1.00 92.44 69 LEU A C 1
ATOM 524 O O . LEU A 1 69 ? 2.612 3.374 11.045 1.00 92.44 69 LEU A O 1
ATOM 528 N N . SER A 1 70 ? 4.366 3.605 9.656 1.00 92.62 70 SER A N 1
ATOM 529 C CA . SER A 1 70 ? 5.369 3.062 10.582 1.00 92.62 70 SER A CA 1
ATOM 530 C C . SER A 1 70 ? 5.698 3.955 11.785 1.00 92.62 70 SER A C 1
ATOM 532 O O . SER A 1 70 ? 6.216 3.467 12.783 1.00 92.62 70 SER A O 1
ATOM 534 N N . THR A 1 71 ? 5.420 5.259 11.704 1.00 91.12 71 THR A N 1
ATOM 535 C CA . THR A 1 71 ? 5.780 6.235 12.750 1.00 91.12 71 THR A CA 1
ATOM 536 C C . THR A 1 71 ? 4.613 6.673 13.628 1.00 91.12 71 THR A C 1
ATOM 538 O O . THR A 1 71 ? 4.829 7.318 14.650 1.00 91.12 71 THR A O 1
ATOM 541 N N . ASP A 1 72 ? 3.380 6.376 13.222 1.00 85.06 72 ASP A N 1
ATOM 542 C CA . ASP A 1 72 ? 2.187 6.967 13.829 1.00 85.06 72 ASP A CA 1
ATOM 543 C C . ASP A 1 72 ? 1.694 6.242 15.090 1.00 85.06 72 ASP A C 1
ATOM 545 O O . ASP A 1 72 ? 0.893 6.793 15.841 1.00 85.06 72 ASP A O 1
ATOM 549 N N . GLY A 1 73 ? 2.132 5.003 15.341 1.00 84.38 73 GLY A N 1
ATOM 550 C CA . GLY A 1 73 ? 1.663 4.221 16.493 1.00 84.38 73 GLY A CA 1
ATOM 551 C C . GLY A 1 73 ? 0.211 3.739 16.383 1.00 84.38 73 GLY A C 1
ATOM 552 O O . GLY A 1 73 ? -0.335 3.206 17.348 1.00 84.38 73 GLY A O 1
ATOM 553 N N . ALA A 1 74 ? -0.439 3.955 15.235 1.00 83.38 74 ALA A N 1
ATOM 554 C CA . ALA A 1 74 ? -1.860 3.681 15.019 1.00 83.38 74 ALA A CA 1
ATOM 555 C C . ALA A 1 74 ? -2.153 2.234 14.584 1.00 83.38 74 ALA A C 1
ATOM 557 O O . ALA A 1 74 ? -3.310 1.812 14.563 1.00 83.38 74 ALA A O 1
ATOM 558 N N . VAL A 1 75 ? -1.117 1.463 14.244 1.00 88.12 75 VAL A N 1
ATOM 559 C CA . VAL A 1 75 ? -1.224 0.059 13.835 1.00 88.12 75 VAL A CA 1
ATOM 560 C C . VAL A 1 75 ? -0.350 -0.836 14.719 1.00 88.12 75 VAL A C 1
ATOM 562 O O . VAL A 1 75 ? 0.580 -0.357 15.363 1.00 88.12 75 VAL A O 1
ATOM 565 N N . PRO A 1 76 ? -0.622 -2.151 14.784 1.00 90.25 76 PRO A N 1
ATOM 566 C CA . PRO A 1 76 ? 0.234 -3.091 15.503 1.00 90.25 76 PRO A CA 1
ATOM 567 C C . PRO A 1 76 ? 1.700 -3.033 15.046 1.00 90.25 76 PRO A C 1
ATOM 569 O O . PRO A 1 76 ? 1.971 -2.938 13.848 1.00 90.25 76 PRO A O 1
ATOM 572 N N . ARG A 1 77 ? 2.646 -3.194 15.983 1.00 89.50 77 ARG A N 1
ATOM 573 C CA . ARG A 1 77 ? 4.100 -3.110 15.721 1.00 89.50 77 ARG A CA 1
ATOM 574 C C . ARG A 1 77 ? 4.582 -3.986 14.565 1.00 89.50 77 ARG A C 1
ATOM 576 O O . ARG A 1 77 ? 5.490 -3.606 13.839 1.00 89.50 77 ARG A O 1
ATOM 583 N N . GLN A 1 78 ? 3.985 -5.160 14.376 1.00 88.25 78 GLN A N 1
ATOM 584 C CA . GLN A 1 78 ? 4.315 -6.056 13.264 1.00 88.25 78 GLN A CA 1
ATOM 585 C C . GLN A 1 78 ? 4.082 -5.383 11.903 1.00 88.25 78 GLN A C 1
ATOM 587 O O . GLN A 1 78 ? 4.900 -5.520 10.996 1.00 88.25 78 GLN A O 1
ATOM 592 N N . ILE A 1 79 ? 2.993 -4.620 11.781 1.00 90.38 79 ILE A N 1
ATOM 593 C CA . ILE A 1 79 ? 2.654 -3.861 10.575 1.00 90.38 79 ILE A CA 1
ATOM 594 C C . ILE A 1 79 ? 3.592 -2.662 10.422 1.00 90.38 79 ILE A C 1
ATOM 596 O O . ILE A 1 79 ? 4.034 -2.393 9.309 1.00 90.38 79 ILE A O 1
ATOM 600 N N . GLU A 1 80 ? 3.952 -1.985 11.516 1.00 91.31 80 GLU A N 1
ATOM 601 C CA . GLU A 1 80 ? 4.936 -0.891 11.484 1.00 91.31 80 GLU A CA 1
ATOM 602 C C . GLU A 1 80 ? 6.284 -1.373 10.932 1.00 91.31 80 GLU A C 1
ATOM 604 O O . GLU A 1 80 ? 6.825 -0.774 10.004 1.00 91.31 80 GLU A O 1
ATOM 609 N N . TYR A 1 81 ? 6.799 -2.499 11.437 1.00 90.25 81 TYR A N 1
ATOM 610 C CA . TYR A 1 81 ? 8.053 -3.080 10.951 1.00 90.25 81 TYR A CA 1
ATOM 611 C C . TYR A 1 81 ? 7.965 -3.529 9.491 1.00 90.25 81 TYR A C 1
ATOM 613 O O . TYR A 1 81 ? 8.898 -3.291 8.719 1.00 90.25 81 TYR A O 1
ATOM 621 N N . ALA A 1 82 ? 6.847 -4.141 9.092 1.00 90.00 82 ALA A N 1
ATOM 622 C CA . ALA A 1 82 ? 6.618 -4.500 7.697 1.00 90.00 82 ALA A CA 1
ATOM 623 C C . ALA A 1 82 ? 6.608 -3.254 6.794 1.00 90.00 82 ALA A C 1
ATOM 625 O O . ALA A 1 82 ? 7.179 -3.283 5.703 1.00 90.00 82 ALA A O 1
ATOM 626 N N . ALA A 1 83 ? 6.017 -2.148 7.260 1.00 92.25 83 ALA A N 1
ATOM 627 C CA . ALA A 1 83 ? 5.963 -0.894 6.517 1.00 92.25 83 ALA A CA 1
ATOM 628 C C . ALA A 1 83 ? 7.359 -0.298 6.296 1.00 92.25 83 ALA A C 1
ATOM 630 O O . ALA A 1 83 ? 7.663 0.090 5.170 1.00 92.25 83 ALA A O 1
ATOM 631 N N . VAL A 1 84 ? 8.231 -0.314 7.312 1.00 93.50 84 VAL A N 1
ATOM 632 C CA . VAL A 1 84 ? 9.640 0.104 7.164 1.00 93.50 84 VAL A CA 1
ATOM 633 C C . VAL A 1 84 ? 10.360 -0.753 6.121 1.00 93.50 84 VAL A C 1
ATOM 635 O O . VAL A 1 84 ? 11.030 -0.227 5.233 1.00 93.50 84 VAL A O 1
ATOM 638 N N . GLY A 1 85 ? 10.215 -2.080 6.200 1.00 90.69 85 GLY A N 1
ATOM 639 C CA . GLY A 1 85 ? 10.873 -2.995 5.265 1.00 90.69 85 GLY A CA 1
ATOM 640 C C . GLY A 1 85 ? 10.444 -2.768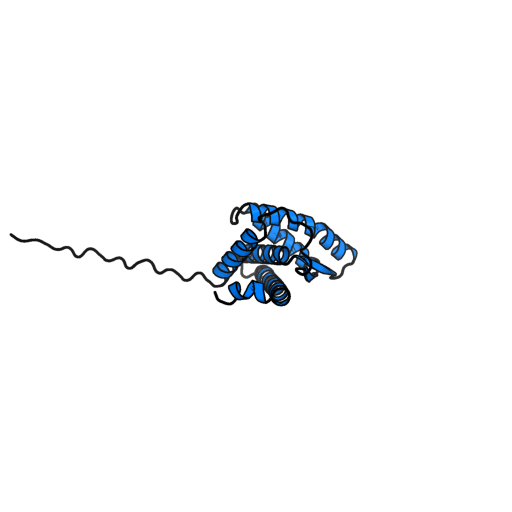 3.813 1.00 90.69 85 GLY A C 1
ATOM 641 O O . GLY A 1 85 ? 11.285 -2.732 2.908 1.00 90.69 85 GLY A O 1
ATOM 642 N N . LEU A 1 86 ? 9.145 -2.565 3.587 1.00 91.50 86 LEU A N 1
ATOM 643 C CA . LEU A 1 86 ? 8.616 -2.298 2.254 1.00 91.50 86 LEU A CA 1
ATOM 644 C C . LEU A 1 86 ? 9.003 -0.901 1.747 1.00 91.50 86 LEU A C 1
ATOM 646 O O . LEU A 1 86 ? 9.351 -0.758 0.578 1.00 91.50 86 LEU A O 1
ATOM 650 N N . GLU A 1 87 ? 9.021 0.113 2.616 1.00 94.00 87 GLU A N 1
ATOM 651 C CA . GLU A 1 87 ? 9.465 1.468 2.265 1.00 94.00 87 GLU A CA 1
ATOM 652 C C . GLU A 1 87 ? 10.901 1.475 1.717 1.00 94.00 87 GLU A C 1
ATOM 654 O O . GLU A 1 87 ? 11.173 2.105 0.691 1.00 94.00 87 GLU A O 1
ATOM 659 N N . VAL A 1 88 ? 11.808 0.754 2.384 1.00 91.75 88 VAL A N 1
ATOM 660 C CA . VAL A 1 88 ? 13.198 0.588 1.935 1.00 91.75 88 VAL A CA 1
ATOM 661 C C . VAL A 1 88 ? 13.248 -0.204 0.629 1.00 91.75 88 VAL A C 1
ATOM 663 O O . VAL A 1 88 ? 13.963 0.166 -0.299 1.00 91.75 88 VAL A O 1
ATOM 666 N N . SER A 1 89 ? 12.442 -1.261 0.508 1.00 89.69 89 SER A N 1
ATOM 667 C CA . SER A 1 89 ? 12.401 -2.094 -0.702 1.00 89.69 89 SER A CA 1
ATOM 668 C C . SER A 1 89 ? 11.931 -1.327 -1.945 1.00 89.69 89 SER A C 1
ATOM 670 O O . SER A 1 89 ? 12.359 -1.647 -3.053 1.00 89.69 89 SER A O 1
ATOM 672 N N . LEU A 1 90 ? 11.102 -0.291 -1.777 1.00 90.62 90 LEU A N 1
ATOM 673 C CA . LEU A 1 90 ? 10.632 0.583 -2.859 1.00 90.62 90 LEU A CA 1
ATOM 674 C C . LEU A 1 90 ? 11.685 1.586 -3.362 1.00 90.62 90 LEU A C 1
ATOM 676 O O . LEU A 1 90 ? 11.495 2.174 -4.428 1.00 90.62 90 LEU A O 1
ATOM 680 N N . GLU A 1 91 ? 12.807 1.765 -2.660 1.00 91.25 91 GLU A N 1
ATOM 681 C CA . GLU A 1 91 ? 13.876 2.678 -3.084 1.00 91.25 91 GLU A CA 1
ATOM 682 C C . GLU A 1 91 ? 14.533 2.230 -4.396 1.00 91.25 91 GLU A C 1
ATOM 684 O O . GLU A 1 91 ? 14.713 3.031 -5.314 1.00 91.25 91 GLU A O 1
ATOM 689 N N . CYS A 1 92 ? 14.799 0.930 -4.541 1.00 89.75 92 CYS A N 1
ATOM 690 C CA . CYS A 1 92 ? 15.388 0.386 -5.763 1.00 89.75 92 CYS A CA 1
ATOM 691 C C . CYS A 1 92 ? 14.456 0.533 -6.991 1.00 89.75 92 CYS A C 1
ATOM 693 O O . CYS A 1 92 ? 14.913 1.033 -8.027 1.00 89.75 92 CYS A O 1
ATOM 695 N N . PRO A 1 93 ? 13.156 0.180 -6.918 1.00 88.19 93 PRO A N 1
ATOM 696 C CA . PRO A 1 93 ? 12.211 0.474 -7.988 1.00 88.19 93 PRO A CA 1
ATOM 697 C C . PRO A 1 93 ? 12.088 1.961 -8.334 1.00 88.19 93 PRO A C 1
ATOM 699 O O . PRO A 1 93 ? 12.074 2.299 -9.518 1.00 88.19 93 PRO A O 1
ATOM 702 N N . LEU A 1 94 ? 12.051 2.847 -7.333 1.00 90.62 94 LEU A N 1
ATOM 703 C CA . LEU A 1 94 ? 11.998 4.295 -7.541 1.00 90.62 94 LEU A CA 1
ATOM 704 C C . LEU A 1 94 ? 13.217 4.798 -8.324 1.00 90.62 94 LEU A C 1
ATOM 706 O O . LEU A 1 94 ? 13.066 5.532 -9.302 1.00 90.62 94 LEU A O 1
ATOM 710 N N . GLU A 1 95 ? 14.424 4.366 -7.952 1.00 92.56 95 GLU A N 1
ATOM 711 C CA . GLU A 1 95 ? 15.629 4.667 -8.728 1.00 92.56 95 GLU A CA 1
ATOM 712 C C . GLU A 1 95 ? 15.538 4.139 -10.165 1.00 92.56 95 GLU A C 1
ATOM 714 O O . GLU A 1 95 ? 15.938 4.826 -11.107 1.00 92.56 95 GLU A O 1
ATOM 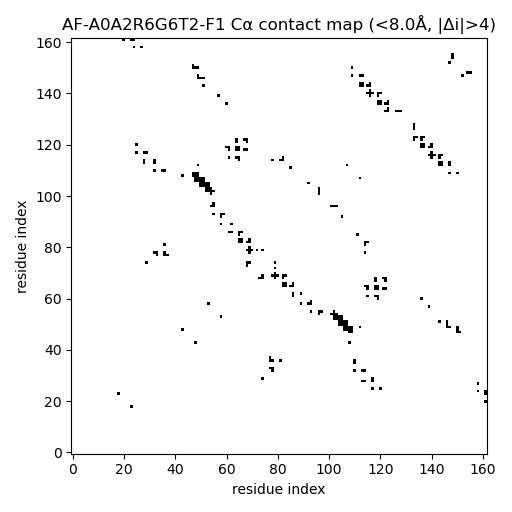719 N N . GLY A 1 96 ? 15.005 2.929 -10.350 1.00 89.75 96 GLY A N 1
ATOM 720 C CA . GLY A 1 96 ? 14.804 2.328 -11.667 1.00 89.75 96 GLY A CA 1
ATOM 721 C C . GLY A 1 96 ? 13.888 3.160 -12.567 1.00 89.75 96 GLY A C 1
ATOM 722 O O . GLY A 1 96 ? 14.218 3.385 -13.736 1.00 89.75 96 GLY A O 1
ATOM 723 N N . VAL A 1 97 ? 12.774 3.648 -12.017 1.00 91.56 97 VAL A N 1
ATOM 724 C CA . VAL A 1 97 ? 11.819 4.523 -12.712 1.00 91.56 97 VAL A CA 1
ATOM 725 C C . VAL A 1 97 ? 12.470 5.862 -13.062 1.00 91.56 97 VAL A C 1
ATOM 727 O O . VAL A 1 97 ? 12.445 6.260 -14.229 1.00 91.56 97 VAL A O 1
ATOM 730 N N . ARG A 1 98 ? 13.149 6.505 -12.100 1.00 93.12 98 ARG A N 1
ATOM 731 C CA . ARG A 1 98 ? 13.866 7.778 -12.302 1.00 93.12 98 ARG A CA 1
ATOM 732 C C . ARG A 1 98 ? 14.911 7.694 -13.404 1.00 93.12 98 ARG A C 1
ATOM 734 O O . ARG A 1 98 ? 14.930 8.519 -14.311 1.00 93.12 98 ARG A O 1
ATOM 741 N N . ARG A 1 99 ? 15.760 6.661 -13.371 1.00 93.06 99 ARG A N 1
ATOM 742 C CA . ARG A 1 99 ? 16.826 6.468 -14.370 1.00 93.06 99 ARG A CA 1
ATOM 743 C C . ARG A 1 99 ? 16.281 6.280 -15.783 1.00 93.06 99 ARG A C 1
ATOM 745 O O . ARG A 1 99 ? 16.966 6.613 -16.744 1.00 93.06 99 ARG A O 1
ATOM 752 N N . ARG A 1 100 ? 15.083 5.710 -15.922 1.00 89.00 100 ARG A N 1
ATOM 753 C CA . ARG A 1 100 ? 14.465 5.431 -17.227 1.00 89.00 100 ARG A CA 1
ATOM 754 C C . ARG A 1 100 ? 13.493 6.516 -17.682 1.00 89.00 100 ARG A C 1
ATOM 756 O O . ARG A 1 100 ? 13.074 6.462 -18.835 1.00 89.00 100 ARG A O 1
ATOM 763 N N . ASN A 1 101 ? 13.142 7.453 -16.799 1.00 87.56 101 ASN A N 1
ATOM 764 C CA . ASN A 1 101 ? 12.157 8.509 -17.021 1.00 87.56 101 ASN A CA 1
ATOM 765 C C . ASN A 1 101 ? 10.842 7.985 -17.639 1.00 87.56 101 ASN A C 1
ATOM 767 O O . ASN A 1 101 ? 10.315 8.549 -18.597 1.00 87.56 101 ASN A O 1
ATOM 771 N N . ARG A 1 102 ? 10.364 6.831 -17.153 1.00 89.12 102 ARG A N 1
ATOM 772 C CA . ARG A 1 102 ? 9.134 6.172 -17.623 1.00 89.12 102 ARG A CA 1
ATOM 773 C C . ARG A 1 102 ? 8.598 5.195 -16.582 1.00 89.12 102 ARG A C 1
ATOM 775 O O . ARG A 1 102 ? 9.377 4.643 -15.806 1.00 89.12 102 ARG A O 1
ATOM 782 N N . SER A 1 103 ? 7.298 4.916 -16.644 1.00 92.19 103 SER A N 1
ATOM 783 C CA . SER A 1 103 ? 6.641 3.911 -15.805 1.00 92.19 103 SER A CA 1
ATOM 784 C C . SER A 1 103 ? 7.241 2.512 -15.983 1.00 92.19 103 SER A C 1
ATOM 786 O O . SER A 1 103 ? 7.766 2.162 -17.047 1.00 92.19 103 SER A O 1
ATOM 788 N N . MET A 1 104 ? 7.143 1.692 -14.940 1.00 92.19 104 MET A N 1
ATOM 789 C CA . MET A 1 104 ? 7.646 0.322 -14.915 1.00 92.19 104 MET A CA 1
ATOM 790 C C . MET A 1 104 ? 6.623 -0.627 -14.309 1.00 92.19 104 MET A C 1
ATOM 792 O O . MET A 1 104 ? 5.977 -0.294 -13.324 1.00 92.19 104 MET A O 1
ATOM 796 N N . THR A 1 105 ? 6.518 -1.833 -14.863 1.00 92.50 105 THR A N 1
ATOM 797 C CA . THR A 1 105 ? 5.763 -2.919 -14.234 1.00 92.50 105 THR A CA 1
ATOM 798 C C . THR A 1 105 ? 6.644 -3.625 -13.211 1.00 92.50 105 THR A C 1
ATOM 800 O O . THR A 1 105 ? 7.751 -4.057 -13.536 1.00 92.50 105 THR A O 1
ATOM 803 N N . LEU A 1 106 ? 6.151 -3.714 -11.981 1.00 89.06 106 LEU A N 1
ATOM 804 C CA . LEU A 1 106 ? 6.789 -4.377 -10.851 1.00 89.06 106 LEU A CA 1
ATOM 805 C C . LEU A 1 106 ? 5.882 -5.494 -10.346 1.00 89.06 106 LEU A C 1
ATOM 807 O O . LEU A 1 106 ? 4.659 -5.369 -10.40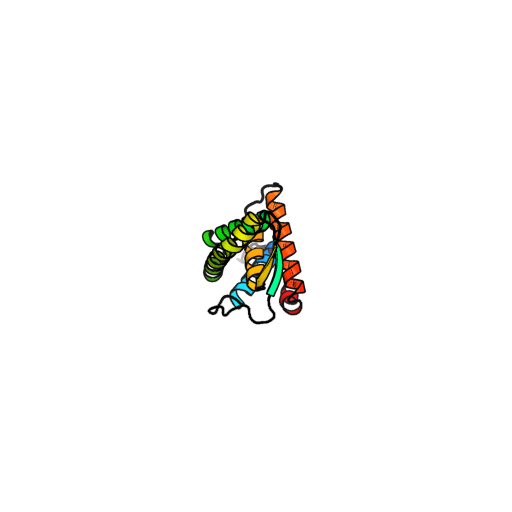1 1.00 89.06 106 LEU A O 1
ATOM 811 N N . GLU A 1 107 ? 6.482 -6.560 -9.831 1.00 90.06 107 GLU A N 1
ATOM 812 C CA . GLU A 1 107 ? 5.754 -7.632 -9.162 1.00 90.06 107 GLU A CA 1
ATOM 813 C C . GLU A 1 107 ? 5.890 -7.478 -7.650 1.00 90.06 107 GLU A C 1
ATOM 815 O O . GLU A 1 107 ? 7.000 -7.420 -7.120 1.00 90.06 107 GLU A O 1
ATOM 820 N N . PHE A 1 108 ? 4.753 -7.425 -6.967 1.00 87.62 108 PHE A N 1
ATOM 821 C CA . PHE A 1 108 ? 4.668 -7.344 -5.513 1.00 87.62 108 PHE A CA 1
ATOM 822 C C . PHE A 1 108 ? 3.922 -8.548 -4.959 1.00 87.62 108 PHE A C 1
ATOM 824 O O . PHE A 1 108 ? 3.028 -9.070 -5.619 1.00 87.62 108 PHE A O 1
ATOM 831 N N . ASP A 1 109 ? 4.235 -8.968 -3.734 1.00 87.19 109 ASP A N 1
ATOM 832 C CA . ASP A 1 109 ? 3.369 -9.914 -3.031 1.00 87.19 109 ASP A CA 1
ATOM 833 C C . ASP A 1 109 ? 2.009 -9.252 -2.747 1.00 87.19 109 ASP A C 1
ATOM 835 O O . ASP A 1 109 ? 1.918 -8.040 -2.508 1.00 87.19 109 ASP A O 1
ATOM 839 N N . VAL A 1 110 ? 0.936 -10.040 -2.747 1.00 86.25 110 VAL A N 1
ATOM 840 C CA . VAL A 1 110 ? -0.401 -9.587 -2.337 1.00 86.25 110 VAL A CA 1
ATOM 841 C C . VAL A 1 110 ? -0.354 -8.875 -0.986 1.00 86.25 110 VAL A C 1
ATOM 843 O O . VAL A 1 110 ? -0.958 -7.816 -0.825 1.00 86.25 110 VAL A O 1
ATOM 846 N N . ALA A 1 111 ? 0.383 -9.408 -0.013 1.00 86.69 111 ALA A N 1
ATOM 847 C CA . ALA A 1 111 ? 0.453 -8.806 1.308 1.00 86.69 111 ALA A CA 1
ATOM 848 C C . ALA A 1 111 ? 1.210 -7.465 1.316 1.00 86.69 111 ALA A C 1
ATOM 850 O O . ALA A 1 111 ? 0.880 -6.594 2.119 1.00 86.69 111 ALA A O 1
ATOM 851 N N . ASP A 1 112 ? 2.158 -7.255 0.399 1.00 90.25 112 ASP A N 1
ATOM 852 C CA . ASP A 1 112 ? 2.810 -5.952 0.208 1.00 90.25 112 ASP A CA 1
ATOM 853 C C . ASP A 1 112 ? 1.848 -4.950 -0.437 1.00 90.25 112 ASP A C 1
ATOM 855 O O . ASP A 1 112 ? 1.773 -3.794 -0.020 1.00 90.25 112 ASP A O 1
ATOM 859 N N . CYS A 1 113 ? 1.036 -5.402 -1.396 1.00 90.69 113 CYS A N 1
ATOM 860 C CA . CYS A 1 113 ? -0.016 -4.581 -1.996 1.00 90.69 113 CYS A CA 1
ATOM 861 C C . CYS A 1 113 ? -1.069 -4.155 -0.965 1.00 90.69 113 CYS A C 1
ATOM 863 O O . CYS A 1 113 ? -1.478 -2.993 -0.941 1.00 90.69 113 CYS A O 1
ATOM 865 N N . VAL A 1 114 ? -1.480 -5.073 -0.086 1.00 90.69 114 VAL A N 1
ATOM 866 C CA . VAL A 1 114 ? -2.411 -4.789 1.015 1.00 90.69 114 VAL A CA 1
ATOM 867 C C . VAL A 1 114 ? -1.802 -3.807 2.012 1.00 90.69 114 VAL A C 1
ATOM 869 O O . VAL A 1 114 ? -2.486 -2.881 2.448 1.00 90.69 114 VAL A O 1
ATOM 872 N N . LEU A 1 115 ? -0.520 -3.966 2.344 1.00 92.62 115 LEU A N 1
ATOM 873 C CA . LEU A 1 115 ? 0.195 -3.054 3.232 1.00 92.62 115 LEU A CA 1
ATOM 874 C C . LEU A 1 115 ? 0.284 -1.640 2.644 1.00 92.62 115 LEU A C 1
ATOM 876 O O . LEU A 1 115 ? -0.027 -0.672 3.340 1.00 92.62 115 LEU A O 1
ATOM 880 N N . MET A 1 116 ? 0.623 -1.513 1.357 1.00 94.31 116 MET A N 1
ATOM 881 C CA . MET A 1 116 ? 0.594 -0.227 0.652 1.00 94.31 116 MET A CA 1
ATOM 882 C C . MET A 1 116 ? -0.814 0.374 0.638 1.00 94.31 116 MET A C 1
ATOM 884 O O . MET A 1 116 ? -0.976 1.551 0.945 1.00 94.31 116 MET A O 1
ATOM 888 N N . ALA A 1 117 ? -1.849 -0.417 0.342 1.00 92.19 117 ALA A N 1
ATOM 889 C CA . ALA A 1 117 ? -3.229 0.063 0.341 1.00 92.19 117 ALA A CA 1
ATOM 890 C C . ALA A 1 117 ? -3.672 0.570 1.724 1.00 92.19 117 ALA A C 1
ATOM 892 O O . ALA A 1 117 ? -4.257 1.651 1.818 1.00 92.19 117 ALA A O 1
ATOM 893 N N . LEU A 1 118 ? -3.353 -0.160 2.800 1.00 92.69 118 LEU A N 1
ATOM 894 C CA . LEU A 1 118 ? -3.621 0.276 4.172 1.00 92.69 118 LEU A CA 1
ATOM 895 C C . LEU A 1 118 ? -2.906 1.599 4.480 1.00 92.69 118 LEU A C 1
ATOM 897 O O . LEU A 1 118 ? -3.534 2.524 4.995 1.00 92.69 118 LEU A O 1
ATOM 901 N N . ALA A 1 119 ? -1.624 1.709 4.122 1.00 93.00 119 ALA A N 1
ATOM 902 C CA . ALA A 1 119 ? -0.835 2.918 4.331 1.00 93.00 119 ALA A CA 1
ATOM 903 C C . ALA A 1 119 ? -1.436 4.134 3.605 1.00 93.00 119 ALA A C 1
ATOM 905 O O . ALA A 1 119 ? -1.588 5.201 4.200 1.00 93.00 119 ALA A O 1
ATOM 906 N N . LEU A 1 120 ? -1.835 3.970 2.340 1.00 91.69 120 LEU A N 1
ATOM 907 C CA . LEU A 1 120 ? -2.442 5.030 1.528 1.00 91.69 120 LEU A CA 1
ATOM 908 C C . LEU A 1 120 ? -3.800 5.479 2.097 1.00 91.69 120 LEU A C 1
ATOM 910 O O . LEU A 1 120 ? -4.062 6.677 2.183 1.00 91.69 120 LEU A O 1
ATOM 914 N N . LEU A 1 121 ? -4.648 4.547 2.552 1.00 89.69 121 LEU A N 1
ATOM 915 C CA . LEU A 1 121 ? -5.909 4.885 3.230 1.00 89.69 121 LEU A CA 1
ATOM 916 C C . LEU A 1 121 ? -5.664 5.600 4.568 1.00 89.69 121 LEU A C 1
ATOM 918 O O . LEU A 1 121 ? -6.449 6.454 4.987 1.00 89.69 121 LEU A O 1
ATOM 922 N N . HIS A 1 122 ? -4.580 5.260 5.264 1.00 88.75 122 HIS A N 1
ATOM 923 C CA . HIS A 1 122 ? -4.190 5.944 6.491 1.00 88.75 122 HIS A CA 1
ATOM 924 C C . HIS A 1 122 ? -3.692 7.368 6.232 1.00 88.75 122 HIS A C 1
ATOM 926 O O . HIS A 1 122 ? -4.038 8.282 6.984 1.00 88.75 122 HIS A O 1
ATOM 932 N N . ALA A 1 123 ? -2.927 7.568 5.158 1.00 86.75 123 ALA A N 1
ATOM 933 C CA . ALA A 1 123 ? -2.515 8.891 4.714 1.00 86.75 123 ALA A CA 1
ATOM 934 C C . ALA A 1 123 ? -3.736 9.744 4.328 1.00 86.75 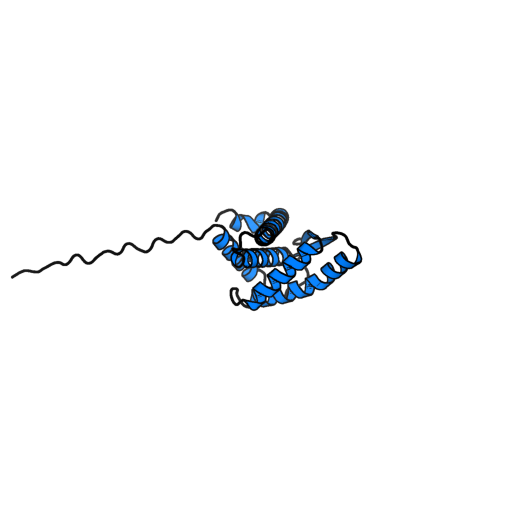123 ALA A C 1
ATOM 936 O O . ALA A 1 123 ? -3.849 10.870 4.807 1.00 86.75 123 ALA A O 1
ATOM 937 N N . PHE A 1 124 ? -4.681 9.188 3.559 1.00 83.38 124 PHE A N 1
ATOM 938 C CA . PHE A 1 124 ? -5.911 9.870 3.138 1.00 83.38 124 PHE A CA 1
ATOM 939 C C . PHE A 1 124 ? -6.712 10.459 4.309 1.00 83.38 124 PHE A C 1
ATOM 941 O O . PHE A 1 124 ? -7.007 11.649 4.307 1.00 83.38 124 PHE A O 1
ATOM 948 N N . GLU A 1 125 ? -7.029 9.669 5.338 1.00 77.06 125 GLU A N 1
ATOM 949 C CA . GLU A 1 125 ? -7.859 10.154 6.455 1.00 77.06 125 GLU A CA 1
ATOM 950 C C . GLU A 1 125 ? -7.194 11.269 7.267 1.00 77.06 125 GLU A C 1
ATOM 952 O O . GLU A 1 125 ? -7.873 12.164 7.775 1.00 77.06 125 GLU A O 1
ATOM 957 N N . ARG A 1 126 ? -5.861 11.238 7.370 1.00 71.62 126 ARG A N 1
ATOM 958 C CA . ARG A 1 126 ? -5.100 12.298 8.039 1.00 71.62 126 ARG A CA 1
ATOM 959 C C . ARG A 1 126 ? -5.062 13.580 7.201 1.00 71.62 126 ARG A C 1
ATOM 961 O O . ARG A 1 126 ? -4.934 14.667 7.756 1.00 71.62 126 ARG A O 1
ATOM 968 N N . TYR A 1 127 ? -5.227 13.446 5.887 1.00 60.84 127 TYR A N 1
ATOM 969 C CA . TYR A 1 127 ? -5.380 14.516 4.910 1.00 60.84 127 TYR A CA 1
ATOM 970 C C . TYR A 1 127 ? -6.844 14.740 4.536 1.00 60.84 127 TYR A C 1
ATOM 972 O O . TYR A 1 127 ? -7.200 14.789 3.364 1.00 60.84 127 TYR A O 1
ATOM 980 N N . ARG A 1 128 ? -7.709 14.990 5.523 1.00 54.78 128 ARG A N 1
ATOM 981 C CA . ARG A 1 128 ? -9.043 15.579 5.285 1.00 54.78 128 ARG A CA 1
ATOM 982 C C . ARG A 1 128 ? -8.981 17.043 4.790 1.00 54.78 128 ARG A C 1
ATOM 984 O O . ARG A 1 128 ? -9.899 17.817 5.042 1.00 54.78 128 ARG A O 1
ATOM 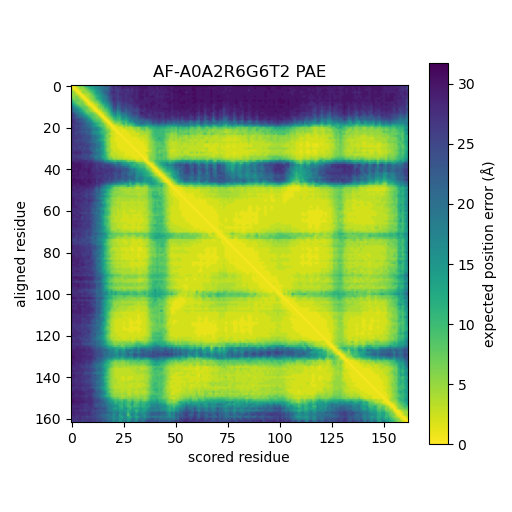991 N N . SER A 1 129 ? -7.901 17.431 4.110 1.00 48.75 129 SER A N 1
ATOM 992 C CA . SER A 1 129 ? -7.847 18.662 3.324 1.00 48.75 129 SER A CA 1
ATOM 993 C C . SER A 1 129 ? -8.461 18.355 1.953 1.00 48.75 129 SER A C 1
ATOM 995 O O . SER A 1 129 ? -8.129 17.312 1.390 1.00 48.75 129 SER A O 1
ATOM 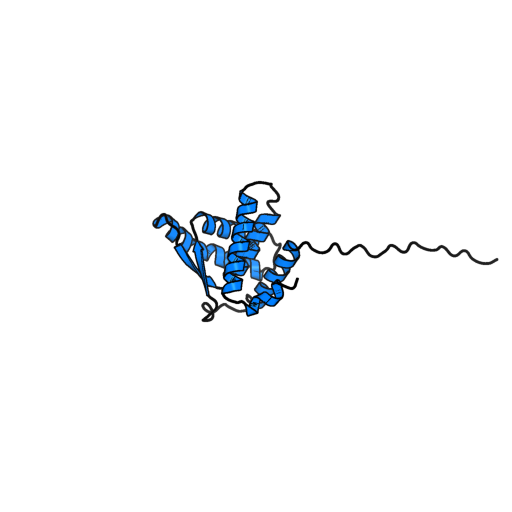997 N N . PRO A 1 130 ? -9.352 19.196 1.405 1.00 51.41 130 PRO A N 1
ATOM 998 C CA . PRO A 1 130 ? -10.006 18.987 0.107 1.00 51.41 130 PRO A CA 1
ATOM 999 C C . PRO A 1 130 ? -9.056 19.128 -1.104 1.00 51.41 130 PRO A C 1
ATOM 1001 O O . PRO A 1 130 ? -9.486 19.515 -2.186 1.00 51.41 130 PRO A O 1
ATOM 1004 N N . ASP A 1 131 ? -7.772 18.818 -0.929 1.00 60.03 131 ASP A N 1
ATOM 1005 C CA . ASP A 1 131 ? -6.732 18.961 -1.938 1.00 60.03 131 ASP A CA 1
ATOM 1006 C C . ASP A 1 131 ? -6.623 17.700 -2.807 1.00 60.03 131 ASP A C 1
ATOM 1008 O O . ASP A 1 131 ? -6.796 16.570 -2.336 1.00 60.03 131 ASP A O 1
ATOM 1012 N N . ASP A 1 132 ? -6.251 17.895 -4.075 1.00 66.75 132 ASP A N 1
ATOM 1013 C CA . ASP A 1 132 ? -6.081 16.854 -5.103 1.00 66.75 132 ASP A CA 1
ATOM 1014 C C . ASP A 1 132 ? -5.197 15.665 -4.665 1.00 66.75 132 ASP A C 1
ATOM 1016 O O . ASP A 1 132 ? -5.303 14.556 -5.205 1.00 66.75 132 ASP A O 1
ATOM 1020 N N . GLU A 1 133 ? -4.331 15.878 -3.669 1.00 74.06 133 GLU A N 1
ATOM 1021 C CA . GLU A 1 133 ? -3.416 14.879 -3.121 1.00 74.06 133 GLU A CA 1
ATOM 1022 C C . GLU A 1 133 ? -4.133 13.807 -2.282 1.00 74.06 133 GLU A C 1
ATOM 1024 O O . GLU A 1 133 ? -3.835 12.617 -2.416 1.00 74.06 133 GLU A O 1
ATOM 1029 N N . ALA A 1 134 ? -5.128 14.185 -1.471 1.00 76.25 134 ALA A N 1
ATOM 1030 C CA . ALA A 1 134 ? -5.909 13.238 -0.671 1.00 76.25 134 ALA A CA 1
ATOM 1031 C C . ALA A 1 134 ? -6.649 12.242 -1.581 1.00 76.25 134 ALA A C 1
ATOM 1033 O O . ALA A 1 134 ? -6.599 11.020 -1.398 1.00 76.25 134 ALA A O 1
ATOM 1034 N N . ASP A 1 135 ? -7.257 12.760 -2.646 1.00 82.56 135 ASP A N 1
ATOM 1035 C CA . ASP A 1 135 ? -7.919 11.943 -3.653 1.00 82.56 135 ASP A CA 1
ATOM 1036 C C . ASP A 1 135 ? -6.946 11.051 -4.435 1.00 82.56 135 ASP A C 1
ATOM 1038 O O . ASP A 1 135 ? -7.316 9.938 -4.824 1.00 82.56 135 ASP A O 1
ATOM 1042 N N . ALA A 1 136 ? -5.698 11.483 -4.640 1.00 85.00 136 ALA A N 1
ATOM 1043 C CA . ALA A 1 136 ? -4.668 10.643 -5.245 1.00 85.00 136 ALA A CA 1
ATOM 1044 C C . ALA A 1 136 ? -4.358 9.410 -4.378 1.00 85.00 136 ALA A C 1
ATOM 1046 O O . ALA A 1 136 ? -4.348 8.296 -4.910 1.00 85.00 136 ALA A O 1
ATOM 1047 N N . TYR A 1 137 ? -4.211 9.572 -3.056 1.00 85.69 137 TYR A N 1
ATOM 1048 C CA . TYR A 1 137 ? -4.016 8.446 -2.131 1.00 85.69 137 TYR A CA 1
ATOM 1049 C C . TYR A 1 137 ? -5.186 7.454 -2.187 1.00 85.69 137 TYR A C 1
ATOM 1051 O O . TYR A 1 137 ? -4.976 6.246 -2.329 1.00 85.69 137 TYR A O 1
ATOM 1059 N N . ARG A 1 138 ? -6.428 7.953 -2.153 1.00 85.88 138 ARG A N 1
ATOM 1060 C CA . ARG A 1 138 ? -7.635 7.112 -2.218 1.00 85.88 138 ARG A CA 1
ATOM 1061 C C . ARG A 1 138 ? -7.753 6.358 -3.546 1.00 85.88 138 ARG A C 1
ATOM 1063 O O . ARG A 1 138 ? -8.071 5.163 -3.554 1.00 85.88 138 ARG A O 1
ATOM 1070 N N . ARG A 1 139 ? -7.484 7.026 -4.675 1.00 87.12 139 ARG A N 1
ATOM 1071 C CA . ARG A 1 139 ? -7.491 6.398 -6.009 1.00 87.12 139 ARG A CA 1
ATOM 1072 C C . ARG A 1 139 ? -6.427 5.311 -6.116 1.00 87.12 139 ARG A C 1
ATOM 1074 O O . ARG A 1 139 ? -6.751 4.206 -6.545 1.00 87.12 139 ARG A O 1
ATOM 1081 N N . GLN A 1 140 ? -5.201 5.589 -5.679 1.00 88.38 140 GLN A N 1
ATOM 1082 C CA . GLN A 1 140 ? -4.108 4.619 -5.725 1.00 88.38 140 GLN A CA 1
ATOM 1083 C C . GLN A 1 140 ? -4.396 3.404 -4.831 1.00 88.38 140 GLN A C 1
ATOM 1085 O O . GLN A 1 140 ? -4.251 2.271 -5.287 1.00 88.38 140 GLN A O 1
ATOM 1090 N N . ALA A 1 141 ? -4.905 3.613 -3.611 1.00 87.69 141 ALA A N 1
ATOM 1091 C CA . ALA A 1 141 ? -5.325 2.518 -2.733 1.00 87.69 141 ALA A CA 1
ATOM 1092 C C . ALA A 1 141 ? -6.405 1.643 -3.389 1.00 87.69 141 ALA A C 1
ATOM 1094 O O . ALA A 1 141 ? -6.327 0.417 -3.369 1.00 87.69 141 ALA A O 1
ATOM 1095 N N . THR A 1 142 ? -7.396 2.272 -4.025 1.00 88.56 142 THR A N 1
ATOM 1096 C CA . THR A 1 142 ? -8.478 1.563 -4.723 1.00 88.56 142 THR A CA 1
ATOM 1097 C C . THR A 1 142 ? -7.956 0.747 -5.907 1.00 88.56 142 THR A C 1
ATOM 1099 O O . THR A 1 142 ? -8.409 -0.374 -6.126 1.00 88.56 142 THR A O 1
ATOM 1102 N N . LEU A 1 143 ? -7.009 1.287 -6.679 1.00 87.69 143 LEU A N 1
ATOM 1103 C CA . LEU A 1 143 ? -6.393 0.570 -7.796 1.00 87.69 143 LEU A CA 1
ATOM 1104 C C . LEU A 1 143 ? -5.596 -0.642 -7.311 1.00 87.69 143 LEU A C 1
ATOM 1106 O O . LEU A 1 143 ? -5.787 -1.733 -7.846 1.00 87.69 143 LEU A O 1
ATOM 1110 N N . LEU A 1 144 ? -4.778 -0.482 -6.267 1.00 86.62 144 LEU A N 1
ATOM 1111 C CA . LEU A 1 144 ? -4.033 -1.589 -5.661 1.00 86.62 144 LEU A CA 1
ATOM 1112 C C . LEU A 1 144 ? -4.965 -2.715 -5.211 1.00 86.62 144 LEU A C 1
ATOM 1114 O O . LEU A 1 144 ? -4.736 -3.873 -5.552 1.00 86.62 144 LEU A O 1
ATOM 1118 N N . LEU A 1 145 ? -6.054 -2.379 -4.516 1.00 86.81 145 LEU A N 1
ATOM 1119 C CA . LEU A 1 145 ? -7.020 -3.377 -4.054 1.00 86.81 145 LEU A CA 1
ATOM 1120 C C . LEU A 1 145 ? -7.729 -4.090 -5.211 1.00 86.81 145 LEU A C 1
ATOM 1122 O O . LEU A 1 145 ? -7.938 -5.292 -5.128 1.00 86.81 145 LEU A O 1
ATOM 1126 N N . LYS A 1 146 ? -8.028 -3.403 -6.322 1.00 87.12 146 LYS A N 1
ATOM 1127 C CA . LYS A 1 146 ? -8.565 -4.056 -7.533 1.00 87.12 146 LYS A CA 1
ATOM 1128 C C . LYS A 1 146 ? -7.578 -5.039 -8.159 1.00 87.12 146 LYS A C 1
ATOM 1130 O O . LYS A 1 146 ? -7.992 -6.050 -8.716 1.00 87.12 146 LYS A O 1
ATOM 1135 N N . HIS A 1 147 ? -6.284 -4.728 -8.128 1.00 86.31 147 HIS A N 1
ATOM 1136 C CA . HIS A 1 147 ? -5.259 -5.643 -8.625 1.00 86.31 147 HIS A CA 1
ATOM 1137 C C . HIS A 1 147 ? -5.118 -6.874 -7.729 1.00 86.31 147 HIS A C 1
ATOM 1139 O O . HIS A 1 147 ? -5.012 -7.985 -8.243 1.00 86.31 147 HIS A O 1
ATOM 1145 N N . VAL A 1 148 ? -5.178 -6.676 -6.413 1.00 84.62 148 VAL A N 1
ATOM 1146 C CA . VAL A 1 148 ? -5.182 -7.762 -5.432 1.00 84.62 148 VAL A CA 1
ATOM 1147 C C . VAL A 1 148 ? -6.406 -8.663 -5.605 1.00 84.62 148 VAL A C 1
ATOM 1149 O O . VAL A 1 148 ? -6.247 -9.868 -5.744 1.00 84.62 148 VAL A O 1
ATOM 1152 N N . ASP A 1 149 ? -7.604 -8.089 -5.689 1.00 83.56 149 ASP A N 1
ATOM 1153 C CA . ASP A 1 149 ? -8.859 -8.825 -5.881 1.00 83.56 149 ASP A CA 1
ATOM 1154 C C . ASP A 1 149 ? -8.823 -9.718 -7.135 1.00 83.56 149 ASP A C 1
ATOM 1156 O O . ASP A 1 149 ? -9.164 -10.895 -7.094 1.00 83.56 149 ASP A O 1
ATOM 1160 N N . ARG A 1 150 ? -8.274 -9.204 -8.243 1.00 82.88 150 ARG A N 1
ATOM 1161 C CA . ARG A 1 150 ? -8.068 -9.991 -9.472 1.00 82.88 150 ARG A CA 1
ATOM 1162 C C . ARG A 1 150 ? -7.055 -11.123 -9.316 1.00 82.88 150 ARG A C 1
ATOM 1164 O O . ARG A 1 150 ? -7.191 -12.141 -9.988 1.00 82.88 150 ARG A O 1
ATOM 1171 N N . ALA A 1 151 ? -6.013 -10.921 -8.514 1.00 76.25 151 ALA A N 1
ATOM 1172 C CA . ALA A 1 151 ? -4.962 -11.912 -8.300 1.00 76.25 151 ALA A CA 1
ATOM 1173 C C . ALA A 1 151 ? -5.376 -12.987 -7.283 1.00 76.25 151 ALA A C 1
ATOM 1175 O O . ALA A 1 151 ? -4.886 -14.113 -7.347 1.00 76.25 151 ALA A O 1
ATOM 1176 N N . THR A 1 152 ? -6.276 -12.651 -6.357 1.00 72.06 152 THR A N 1
ATOM 1177 C CA . THR A 1 152 ? -6.729 -13.528 -5.272 1.00 72.06 152 THR A CA 1
ATOM 1178 C C . THR A 1 152 ? -8.234 -13.378 -5.008 1.00 72.06 152 THR A C 1
ATOM 1180 O O . THR A 1 152 ? -8.608 -12.914 -3.926 1.00 72.06 152 THR A O 1
ATOM 1183 N N . PRO A 1 153 ? -9.102 -13.778 -5.956 1.00 63.22 153 PRO A N 1
ATOM 1184 C CA . PRO A 1 153 ? -10.552 -13.585 -5.841 1.00 63.22 153 PRO A CA 1
ATOM 1185 C C . PRO A 1 153 ? -11.127 -14.257 -4.583 1.00 63.22 153 PRO A C 1
ATOM 1187 O O . PRO A 1 153 ? -11.866 -13.635 -3.828 1.00 63.22 153 PRO A O 1
ATOM 1190 N N . ASP A 1 154 ? -10.660 -15.464 -4.251 1.00 60.75 154 ASP A N 1
ATOM 1191 C CA . ASP A 1 154 ? -11.152 -16.220 -3.088 1.00 60.75 154 ASP A CA 1
ATOM 1192 C C . ASP A 1 154 ? -10.669 -15.659 -1.735 1.00 60.75 154 ASP A C 1
ATOM 1194 O O . ASP A 1 154 ? -11.168 -16.033 -0.675 1.00 60.75 154 ASP A O 1
ATOM 1198 N N . SER A 1 155 ? -9.650 -14.790 -1.735 1.00 56.66 155 SER A N 1
ATOM 1199 C CA . SER A 1 155 ? -9.063 -14.246 -0.497 1.00 56.66 155 SER A CA 1
ATOM 1200 C C . SER A 1 155 ? -9.764 -12.972 -0.018 1.00 56.66 155 SER A C 1
ATOM 1202 O O . SER A 1 155 ? -9.596 -12.588 1.140 1.00 56.66 155 SER A O 1
ATOM 1204 N N . PHE A 1 156 ? -10.547 -12.323 -0.889 1.00 58.03 156 PHE A N 1
ATOM 1205 C CA . PHE A 1 156 ? -11.188 -11.028 -0.638 1.00 58.03 156 PHE A CA 1
ATOM 1206 C C . PHE A 1 156 ? -12.726 -11.087 -0.595 1.00 58.03 156 PHE A C 1
ATOM 1208 O O . PHE A 1 156 ? -13.345 -10.079 -0.262 1.00 58.03 156 PHE A O 1
ATOM 1215 N N . ASP A 1 157 ? -13.369 -12.247 -0.773 1.00 48.47 157 ASP A N 1
ATOM 1216 C CA . ASP A 1 157 ? -14.822 -12.401 -0.534 1.00 48.47 157 ASP A CA 1
ATOM 1217 C C . ASP A 1 157 ? -15.236 -12.047 0.916 1.00 48.47 157 ASP A C 1
ATOM 1219 O O . ASP A 1 157 ? -16.356 -11.599 1.184 1.00 48.47 157 ASP A O 1
ATOM 1223 N N . VAL A 1 158 ? -14.292 -12.129 1.861 1.00 42.53 158 VAL A N 1
ATOM 1224 C CA . VAL A 1 158 ? -14.454 -11.665 3.253 1.00 42.53 158 VAL A CA 1
ATOM 1225 C C . VAL A 1 158 ? -14.517 -10.127 3.356 1.00 42.53 158 VAL A C 1
ATOM 1227 O O . VAL A 1 158 ? -15.042 -9.587 4.326 1.00 42.53 158 VAL A O 1
ATOM 1230 N N . LEU A 1 159 ? -14.021 -9.402 2.350 1.00 42.31 159 LEU A N 1
ATOM 1231 C CA . LEU A 1 159 ? -13.975 -7.936 2.275 1.00 42.31 159 LEU A CA 1
ATOM 1232 C C . LEU A 1 159 ? -15.143 -7.314 1.498 1.00 42.31 159 LEU A C 1
ATOM 1234 O O . LEU A 1 159 ? -15.427 -6.135 1.700 1.00 42.31 159 LEU A O 1
ATOM 1238 N N . ALA A 1 160 ? -15.818 -8.077 0.633 1.00 40.25 160 ALA A N 1
ATOM 1239 C CA . ALA A 1 160 ? -16.991 -7.623 -0.123 1.00 40.25 160 ALA A CA 1
ATOM 1240 C C . ALA A 1 160 ? -18.312 -7.713 0.672 1.00 40.25 160 ALA A C 1
ATOM 1242 O O . ALA A 1 160 ? -19.318 -7.140 0.260 1.00 40.25 160 ALA A O 1
ATOM 1243 N N . SER A 1 161 ? -18.303 -8.416 1.809 1.00 32.69 161 SER A N 1
ATOM 1244 C CA . SER A 1 161 ? -19.492 -8.719 2.621 1.00 32.69 161 SER A CA 1
ATOM 1245 C C . SER A 1 161 ? -19.656 -7.829 3.866 1.00 32.69 161 SER A C 1
ATOM 1247 O O . SER A 1 161 ? -20.476 -8.150 4.728 1.00 32.69 161 SER A O 1
ATOM 1249 N N . ALA A 1 162 ? -18.868 -6.754 3.992 1.00 36.31 162 ALA A N 1
ATOM 1250 C CA . ALA A 1 162 ? -18.849 -5.858 5.152 1.00 36.31 162 ALA A CA 1
ATOM 1251 C C . ALA A 1 162 ? -19.321 -4.440 4.805 1.00 36.31 162 ALA A C 1
ATOM 1253 O O . ALA A 1 162 ? -18.892 -3.914 3.751 1.00 36.31 162 ALA A O 1
#